Protein AF-A0A3M1HSW9-F1 (afdb_monomer_lite)

Secondary structure (DSSP, 8-state):
-B-TTT--B--TT-SB-TTT--B-SSHHHHHHHHHHHHHHHHHHHHHHHHHHHHHHHHHHHHHHHHHHHHHSPPPPPGGGS-HHHHHHHHHHHH-S-----------

Structure (mmCIF, N/CA/C/O backbone):
data_AF-A0A3M1HSW9-F1
#
_entry.id   AF-A0A3M1HSW9-F1
#
loop_
_atom_site.group_PDB
_atom_site.id
_atom_site.type_symbol
_atom_site.label_atom_id
_atom_site.label_alt_id
_atom_site.label_comp_id
_atom_site.label_asym_id
_atom_site.label_entity_id
_atom_site.label_seq_id
_atom_site.pdbx_PDB_ins_code
_atom_site.Cartn_x
_atom_site.Cartn_y
_atom_site.Cartn_z
_atom_site.occupancy
_atom_site.B_iso_or_equiv
_atom_site.auth_seq_id
_atom_site.auth_comp_id
_atom_site.auth_asym_id
_atom_site.auth_atom_id
_atom_site.pdbx_PDB_model_num
ATOM 1 N N . MET A 1 1 ? -24.962 -12.921 38.695 1.00 74.69 1 MET A N 1
ATOM 2 C CA . MET A 1 1 ? -23.904 -12.181 37.964 1.00 74.69 1 MET A CA 1
ATOM 3 C C . MET A 1 1 ? -23.605 -10.886 38.710 1.00 74.69 1 MET A C 1
ATOM 5 O O . MET A 1 1 ? -24.452 -10.462 39.481 1.00 74.69 1 MET A O 1
ATOM 9 N N . LYS A 1 2 ? -22.425 -10.272 38.570 1.00 82.75 2 LYS A N 1
ATOM 10 C CA . LYS A 1 2 ? -22.133 -8.996 39.254 1.00 82.75 2 LYS A CA 1
ATOM 11 C C . LYS A 1 2 ? -22.491 -7.821 38.347 1.00 82.75 2 LYS A C 1
ATOM 13 O O . LYS A 1 2 ? -22.120 -7.833 37.179 1.00 82.75 2 LYS A O 1
ATOM 18 N N . CYS A 1 3 ? -23.191 -6.822 38.878 1.00 83.06 3 CYS A N 1
ATOM 19 C CA . CYS A 1 3 ? -23.493 -5.596 38.141 1.00 83.06 3 CYS A CA 1
ATOM 20 C C . CYS A 1 3 ? -22.184 -4.834 37.832 1.00 83.06 3 CYS A C 1
ATOM 22 O O . CYS A 1 3 ? -21.403 -4.614 38.756 1.00 83.06 3 CYS A O 1
ATOM 24 N N . PRO A 1 4 ? -21.920 -4.383 36.593 1.00 78.88 4 PRO A N 1
ATOM 25 C CA . PRO A 1 4 ? -20.676 -3.683 36.252 1.00 78.88 4 PRO A CA 1
ATOM 26 C C . PRO A 1 4 ? -20.549 -2.302 36.916 1.00 78.88 4 PRO A C 1
ATOM 28 O O . PRO A 1 4 ? -19.438 -1.834 37.140 1.00 78.88 4 PRO A O 1
ATOM 31 N N . MET A 1 5 ? -21.670 -1.670 37.281 1.00 81.31 5 MET A N 1
ATOM 32 C CA . MET A 1 5 ? -21.682 -0.338 37.900 1.00 81.31 5 MET A CA 1
ATOM 33 C C . MET A 1 5 ? -21.422 -0.365 39.409 1.00 81.31 5 MET A C 1
ATOM 35 O O . MET A 1 5 ? -20.703 0.485 39.923 1.00 81.31 5 MET A O 1
ATOM 39 N N . CYS A 1 6 ? -22.002 -1.323 40.138 1.00 86.12 6 CYS A N 1
ATOM 40 C CA . CYS A 1 6 ? -21.917 -1.367 41.606 1.00 86.12 6 CYS A CA 1
ATOM 41 C C . CYS A 1 6 ? -21.299 -2.655 42.166 1.00 86.12 6 CYS A C 1
ATOM 43 O O . CYS A 1 6 ? -21.163 -2.784 43.379 1.00 86.12 6 CYS A O 1
ATOM 45 N N . GLN A 1 7 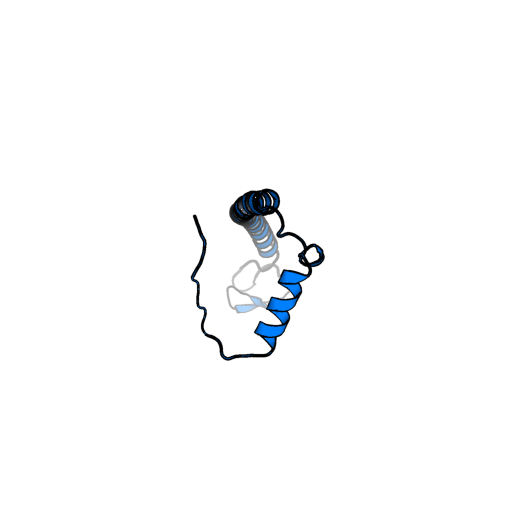? -20.944 -3.610 41.300 1.00 87.56 7 GLN A N 1
ATOM 46 C CA . GLN A 1 7 ? -20.309 -4.899 41.617 1.00 87.56 7 GLN A CA 1
ATOM 47 C C . GLN A 1 7 ? -21.116 -5.814 42.549 1.00 87.56 7 GLN A C 1
ATOM 49 O O . GLN A 1 7 ? -20.626 -6.874 42.948 1.00 87.56 7 GLN A O 1
ATOM 54 N N . GLN A 1 8 ? -22.367 -5.452 42.843 1.00 87.81 8 GLN A N 1
ATOM 55 C CA . GLN A 1 8 ? -23.270 -6.271 43.640 1.00 87.81 8 GLN A CA 1
ATOM 56 C C . GLN A 1 8 ? -23.810 -7.453 42.844 1.00 87.81 8 GLN A C 1
ATOM 58 O O . GLN A 1 8 ? -23.941 -7.416 41.615 1.00 87.81 8 GLN A O 1
ATOM 63 N N . GLU A 1 9 ? -24.096 -8.525 43.570 1.00 85.56 9 GLU A N 1
ATOM 64 C CA . GLU A 1 9 ? -24.593 -9.768 43.012 1.00 85.56 9 GLU A CA 1
ATOM 65 C C . GLU A 1 9 ? -26.072 -9.610 42.648 1.00 85.56 9 GLU A C 1
ATOM 67 O O . GLU A 1 9 ? -26.906 -9.292 43.485 1.00 85.56 9 GLU A O 1
ATOM 72 N N . THR A 1 10 ? -26.380 -9.772 41.366 1.00 83.56 10 THR A N 1
ATOM 73 C CA . THR A 1 10 ? -27.702 -9.546 40.776 1.00 83.56 10 THR A CA 1
ATOM 74 C C . THR A 1 10 ? -28.133 -10.751 39.948 1.00 83.56 10 THR A C 1
ATOM 76 O O . THR A 1 10 ? -27.308 -11.558 39.488 1.00 83.56 10 THR A O 1
ATOM 79 N N . SER A 1 11 ? -29.447 -10.890 39.778 1.00 78.75 11 SER A N 1
ATOM 80 C CA . SER A 1 11 ? -30.038 -11.934 38.945 1.00 78.75 11 SER A CA 1
ATOM 81 C C . SER A 1 11 ? -29.592 -11.772 37.491 1.00 78.75 11 SER A C 1
ATOM 83 O O . SER A 1 11 ? -29.578 -10.675 36.947 1.00 78.75 11 SER A O 1
ATOM 85 N N . ALA A 1 12 ? -29.238 -12.875 36.832 1.00 69.94 12 ALA A N 1
ATOM 86 C CA . ALA A 1 12 ? -28.865 -12.839 35.416 1.00 69.94 12 ALA A CA 1
ATOM 87 C C . ALA A 1 12 ? -30.058 -12.585 34.476 1.00 69.94 12 ALA A C 1
ATOM 89 O O . ALA A 1 12 ? -29.862 -12.338 33.294 1.00 69.94 12 ALA A O 1
ATOM 90 N N . ALA A 1 13 ? -31.286 -12.650 34.998 1.00 73.12 13 ALA A N 1
ATOM 91 C CA . ALA A 1 13 ? -32.515 -12.411 34.246 1.00 73.12 13 ALA A CA 1
ATOM 92 C C . ALA A 1 13 ? -33.151 -11.036 34.536 1.00 73.12 13 ALA A C 1
ATOM 94 O O . ALA A 1 13 ? -34.181 -10.706 33.948 1.00 73.12 13 ALA A O 1
ATOM 95 N N . SER A 1 14 ? -32.593 -10.243 35.461 1.00 71.31 14 SER A N 1
ATOM 96 C CA . SER A 1 14 ? -33.127 -8.918 35.794 1.00 71.31 14 SER A CA 1
ATOM 97 C C . SER A 1 14 ? -32.608 -7.861 34.820 1.00 71.31 14 SER A C 1
ATOM 99 O O . SER A 1 14 ? -31.399 -7.690 34.690 1.00 71.31 14 SER A O 1
ATOM 101 N N . LYS A 1 15 ? -33.522 -7.106 34.196 1.00 75.62 15 LYS A N 1
ATOM 102 C CA . LYS A 1 15 ? -33.197 -5.994 33.281 1.00 75.62 15 LYS A CA 1
ATOM 103 C C . LYS A 1 15 ? -32.535 -4.801 33.962 1.00 75.62 15 LYS A C 1
ATOM 105 O O . LYS A 1 15 ? -31.910 -4.000 33.289 1.00 75.62 15 LYS A O 1
ATOM 110 N N . PHE A 1 16 ? -32.671 -4.679 35.279 1.00 83.94 16 PHE A N 1
ATOM 111 C CA . PHE A 1 16 ? -32.097 -3.598 36.071 1.00 83.94 16 PHE A CA 1
ATOM 112 C C . PHE A 1 16 ? -31.455 -4.168 37.328 1.00 83.94 16 PHE A C 1
ATOM 114 O O . PHE A 1 16 ? -31.911 -5.173 37.874 1.00 83.94 16 PHE A O 1
ATOM 121 N N . CYS A 1 17 ? -30.397 -3.517 37.795 1.00 86.44 17 CYS A N 1
ATOM 122 C CA . CYS A 1 17 ? -29.763 -3.832 39.059 1.00 86.44 17 CYS A CA 1
ATOM 123 C C . CYS A 1 17 ? -30.667 -3.379 40.205 1.00 86.44 17 CYS A C 1
ATOM 125 O O . CYS A 1 17 ? -30.930 -2.189 40.357 1.00 86.44 17 CYS A O 1
ATOM 127 N N . GLU A 1 18 ? -31.080 -4.311 41.057 1.00 85.75 18 GLU A N 1
ATOM 128 C CA . GLU A 1 18 ? -31.950 -4.036 42.211 1.00 85.75 18 GLU A CA 1
ATOM 129 C C . GLU A 1 18 ? -31.304 -3.108 43.257 1.00 85.75 18 GLU A C 1
ATOM 131 O O . GLU A 1 18 ? -31.996 -2.546 44.100 1.00 85.75 18 GLU A O 1
ATOM 136 N N . PHE A 1 19 ? -29.982 -2.913 43.188 1.00 87.69 19 PHE A N 1
ATOM 137 C CA . PHE A 1 19 ? -29.226 -2.128 44.164 1.00 87.69 19 PHE A CA 1
ATOM 138 C C . PHE A 1 19 ? -28.873 -0.716 43.700 1.00 87.69 19 PHE A C 1
ATOM 140 O O . PHE A 1 19 ? -28.916 0.214 44.499 1.00 87.69 19 PHE A O 1
ATOM 147 N N . CYS A 1 20 ? -28.481 -0.542 42.434 1.00 85.50 20 CYS A N 1
ATOM 148 C CA . CYS A 1 20 ? -28.097 0.771 41.898 1.00 85.50 20 CYS A CA 1
ATOM 149 C C . CYS A 1 20 ? -29.056 1.305 40.830 1.00 85.50 20 CYS A C 1
ATOM 151 O O . CYS A 1 20 ? -28.874 2.429 40.374 1.00 85.50 20 CYS A O 1
ATOM 153 N N . GLY A 1 21 ? -30.041 0.509 40.407 1.00 82.25 21 GLY A N 1
ATOM 154 C CA . GLY A 1 21 ? -30.990 0.873 39.356 1.00 82.25 21 GLY A CA 1
ATOM 155 C C . GLY A 1 21 ? -30.404 0.889 37.942 1.00 82.25 21 GLY A C 1
ATOM 156 O O . GLY A 1 21 ? -31.114 1.249 37.012 1.00 82.25 21 GLY A O 1
ATOM 157 N N . ALA A 1 22 ? -29.132 0.513 37.757 1.00 80.69 22 ALA A N 1
ATOM 158 C CA . ALA A 1 22 ? -28.502 0.490 36.438 1.00 80.69 22 ALA A CA 1
ATOM 159 C C . ALA A 1 22 ? -29.135 -0.581 35.542 1.00 80.69 22 ALA A C 1
ATOM 161 O O . ALA A 1 22 ? -29.326 -1.716 35.979 1.00 80.69 22 ALA A O 1
ATOM 162 N N . GLU A 1 23 ? -29.427 -0.226 34.296 1.00 82.31 23 GLU A N 1
ATOM 163 C CA . GLU A 1 23 ? -29.950 -1.142 33.284 1.00 82.31 23 GLU A CA 1
ATOM 164 C C . GLU A 1 23 ? -28.872 -2.172 32.906 1.00 82.31 23 GLU A C 1
ATOM 166 O O . GLU A 1 23 ? -27.712 -1.836 32.671 1.00 82.31 23 GLU A O 1
ATOM 171 N N . LEU A 1 24 ? -29.241 -3.449 32.963 1.00 77.75 24 LEU A N 1
ATOM 172 C CA . LEU A 1 24 ? -28.368 -4.615 32.823 1.00 77.75 24 LEU A CA 1
ATOM 173 C C . LEU A 1 24 ? -28.578 -5.352 31.491 1.00 77.75 24 LEU A C 1
ATOM 175 O O . LEU A 1 24 ? -27.818 -6.276 31.217 1.00 77.75 24 LEU A O 1
ATOM 179 N N . ASP A 1 25 ? -29.580 -4.984 30.681 1.00 66.12 25 ASP A N 1
ATOM 180 C CA . ASP A 1 25 ? -29.990 -5.785 29.521 1.00 66.12 25 ASP A CA 1
ATOM 181 C C . ASP A 1 25 ? -30.275 -4.929 28.261 1.00 66.12 25 ASP A C 1
ATOM 183 O O . ASP A 1 25 ? -31.152 -4.072 28.258 1.00 66.12 25 ASP A O 1
ATOM 187 N N . ARG A 1 26 ? -29.568 -5.273 27.170 1.00 57.81 26 ARG A N 1
ATOM 188 C CA . ARG A 1 26 ? -29.825 -5.028 25.724 1.00 57.81 26 ARG A CA 1
ATOM 189 C C . ARG A 1 26 ? -29.394 -3.740 25.031 1.00 57.81 26 ARG A C 1
ATOM 191 O O . ARG A 1 26 ? -29.053 -3.831 23.852 1.00 57.81 26 ARG A O 1
ATOM 198 N N . ASP A 1 27 ? -29.333 -2.589 25.687 1.00 57.53 27 ASP A N 1
ATOM 199 C CA . ASP A 1 27 ? -28.924 -1.372 24.960 1.00 57.53 27 ASP A CA 1
ATOM 200 C C . ASP A 1 27 ? -27.424 -1.332 24.667 1.00 57.53 27 ASP A C 1
ATOM 202 O O . ASP A 1 27 ? -27.008 -0.774 23.657 1.00 57.53 27 ASP A O 1
ATOM 206 N N . P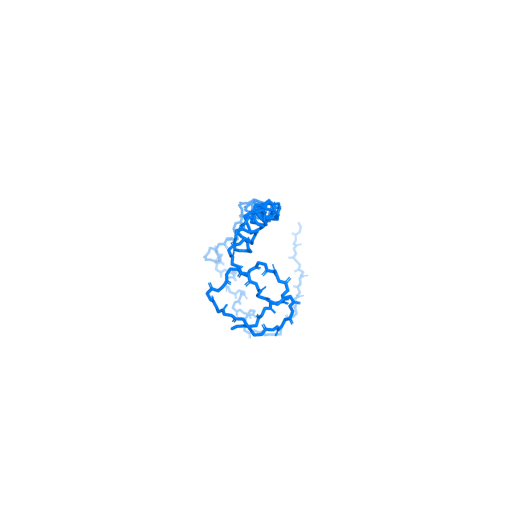HE A 1 28 ? -26.600 -1.997 25.481 1.00 62.16 28 PHE A N 1
ATOM 207 C CA . PHE A 1 28 ? -25.159 -2.086 25.233 1.00 62.16 28 PHE A CA 1
ATOM 208 C C . PHE A 1 28 ? -24.827 -2.883 23.961 1.00 62.16 28 PHE A C 1
ATOM 210 O O . PHE A 1 28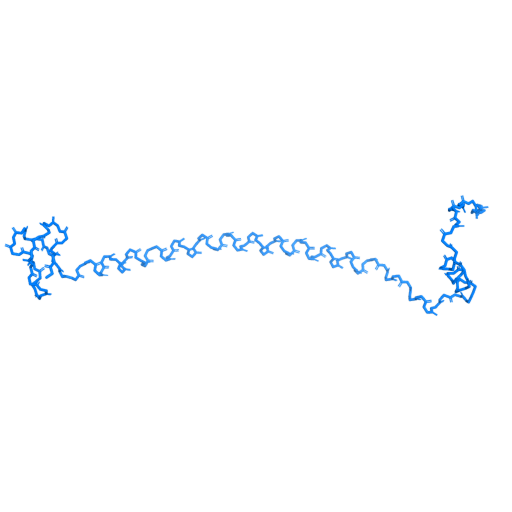 ? -23.883 -2.542 23.248 1.00 62.16 28 PHE A O 1
ATOM 217 N N . ASP A 1 29 ? -25.623 -3.902 23.630 1.00 61.25 29 ASP A N 1
ATOM 218 C CA . ASP A 1 29 ? -25.452 -4.683 22.399 1.00 61.25 29 ASP A CA 1
ATOM 219 C C . ASP A 1 29 ? -25.850 -3.865 21.160 1.00 61.25 29 ASP A C 1
ATOM 221 O O . ASP A 1 29 ? -25.176 -3.928 20.136 1.00 61.25 29 ASP A O 1
ATOM 225 N N . TYR A 1 30 ? -26.891 -3.031 21.262 1.00 64.06 30 TYR A N 1
ATOM 226 C CA . TYR A 1 30 ? -27.277 -2.107 20.188 1.00 64.06 30 TYR A CA 1
ATOM 227 C C . TYR A 1 30 ? -26.290 -0.945 20.028 1.00 64.06 30 TYR A C 1
ATOM 229 O O . TYR A 1 30 ? -25.904 -0.623 18.907 1.00 64.06 30 TYR A O 1
ATOM 237 N N . LEU A 1 31 ? -25.831 -0.352 21.134 1.00 67.50 31 LEU A N 1
ATOM 238 C CA . LEU A 1 31 ? -24.826 0.714 21.128 1.00 67.50 31 LEU A CA 1
ATOM 239 C C . LEU A 1 31 ? -23.481 0.224 20.596 1.00 67.50 31 LEU A C 1
ATOM 241 O O . LEU A 1 31 ? -22.845 0.930 19.820 1.00 67.50 31 LEU A O 1
ATOM 245 N N . SER A 1 32 ? -23.045 -0.979 20.976 1.00 68.50 32 SER A N 1
ATOM 246 C CA . SER A 1 32 ? -21.807 -1.556 20.445 1.00 68.50 32 SER A CA 1
ATOM 247 C C . SER A 1 32 ? -21.942 -1.955 18.975 1.00 68.50 32 SER A C 1
ATOM 249 O O . SER A 1 32 ? -21.000 -1.733 18.224 1.00 68.50 32 SER A O 1
ATOM 251 N N . ALA A 1 33 ? -23.100 -2.454 18.526 1.00 72.25 33 ALA A N 1
ATOM 252 C CA . ALA A 1 33 ? -23.348 -2.737 17.113 1.00 72.25 33 ALA A CA 1
ATOM 253 C C . ALA A 1 33 ? -23.353 -1.469 16.239 1.00 72.25 33 ALA A C 1
ATOM 255 O O . ALA A 1 33 ? -22.781 -1.488 15.151 1.00 72.25 33 ALA A O 1
ATOM 256 N N . GLU A 1 34 ? -23.945 -0.366 16.708 1.00 74.12 34 GLU A N 1
ATOM 257 C CA . GLU A 1 34 ? -23.944 0.911 15.980 1.00 74.12 34 GLU A CA 1
ATOM 258 C C . GLU A 1 34 ? -22.534 1.520 15.913 1.00 74.12 34 GLU A C 1
ATOM 260 O O . GLU A 1 34 ? -22.064 1.883 14.836 1.00 74.12 34 GLU A O 1
ATOM 265 N N . LEU A 1 35 ? -21.796 1.518 17.032 1.00 74.50 35 LEU A N 1
ATOM 266 C CA . LEU A 1 35 ? -20.410 2.001 17.069 1.00 74.50 35 LEU A CA 1
ATOM 267 C C . LEU A 1 35 ? -19.474 1.148 16.193 1.00 74.50 35 LEU A C 1
ATOM 269 O O . LEU A 1 35 ? -18.520 1.663 15.606 1.00 74.50 35 LEU A O 1
ATOM 273 N N . VAL A 1 36 ? -19.731 -0.165 16.106 1.00 76.19 36 VAL A N 1
ATOM 274 C CA . VAL A 1 36 ? -19.013 -1.091 15.215 1.00 76.19 36 VAL A CA 1
ATOM 275 C C . VAL A 1 36 ? -19.313 -0.777 13.750 1.00 76.19 36 VAL A C 1
ATOM 277 O O . VAL A 1 36 ? -18.375 -0.735 12.958 1.00 76.19 36 VAL A O 1
ATOM 280 N N . ARG A 1 37 ? -20.565 -0.468 13.387 1.00 69.56 37 ARG A N 1
ATOM 281 C CA . ARG A 1 37 ? -20.914 -0.045 12.020 1.00 69.56 37 ARG A CA 1
ATOM 282 C C . ARG A 1 37 ? -20.210 1.254 11.625 1.00 69.56 37 ARG A C 1
ATOM 284 O O . ARG A 1 37 ? -19.610 1.303 10.556 1.00 69.56 37 ARG A O 1
ATOM 291 N N . GLU A 1 38 ? -20.193 2.259 12.500 1.00 69.25 38 GLU A N 1
ATOM 292 C CA . GLU A 1 38 ? -19.473 3.516 12.235 1.00 69.25 38 GLU A CA 1
ATOM 293 C C . GLU A 1 38 ? -17.951 3.304 12.123 1.00 69.25 38 GLU A C 1
ATOM 295 O O . GLU A 1 38 ? -17.302 3.841 11.221 1.00 69.25 38 GLU A O 1
ATOM 300 N N . THR A 1 39 ? -17.353 2.468 12.984 1.00 71.00 39 THR A N 1
ATOM 301 C CA . THR A 1 39 ? -15.903 2.195 12.918 1.00 71.00 39 THR A CA 1
ATOM 302 C C . THR A 1 39 ? -15.486 1.312 11.742 1.00 71.00 39 THR A C 1
ATOM 304 O O . THR A 1 39 ? -14.315 1.346 11.354 1.00 71.00 39 THR A O 1
ATOM 307 N N . GLU A 1 40 ? -16.382 0.513 11.166 1.00 68.38 40 GLU A N 1
ATOM 308 C CA . GLU A 1 40 ? -16.109 -0.248 9.943 1.00 68.38 40 GLU A CA 1
ATOM 309 C C . GLU A 1 40 ? -16.053 0.664 8.713 1.00 68.38 40 GLU A C 1
ATOM 311 O O . GLU A 1 40 ? -15.131 0.537 7.902 1.00 68.38 40 GLU A O 1
ATOM 316 N N . GLU A 1 41 ? -16.954 1.641 8.618 1.00 71.38 41 GLU A N 1
ATOM 317 C CA . GLU A 1 41 ? -16.974 2.607 7.514 1.00 71.38 41 GLU A CA 1
ATOM 318 C C . GLU A 1 41 ? -15.716 3.491 7.496 1.00 71.38 41 GLU A C 1
ATOM 320 O O . GLU A 1 41 ? -15.109 3.707 6.441 1.00 71.38 41 GLU A O 1
ATOM 325 N N . GLU A 1 42 ? -15.237 3.931 8.663 1.00 67.56 42 GLU A N 1
ATOM 326 C CA . GLU A 1 42 ? -13.998 4.713 8.749 1.00 67.56 42 GLU A CA 1
ATOM 327 C C . GLU A 1 42 ? -12.740 3.908 8.387 1.00 67.56 42 GLU A C 1
ATOM 329 O O . GLU A 1 42 ? -11.780 4.458 7.832 1.00 67.56 42 GLU A O 1
ATOM 334 N N . LYS A 1 43 ? -12.719 2.601 8.677 1.00 69.69 43 LYS A N 1
ATOM 335 C CA . LYS A 1 43 ? -11.573 1.732 8.361 1.00 69.69 43 LYS A CA 1
ATOM 336 C C . LYS A 1 43 ? -11.448 1.473 6.865 1.00 69.69 43 LYS A C 1
ATOM 338 O O . LYS A 1 43 ? -10.328 1.455 6.358 1.00 69.69 43 LYS A O 1
ATOM 343 N N . ILE A 1 44 ? -12.566 1.330 6.155 1.00 68.56 44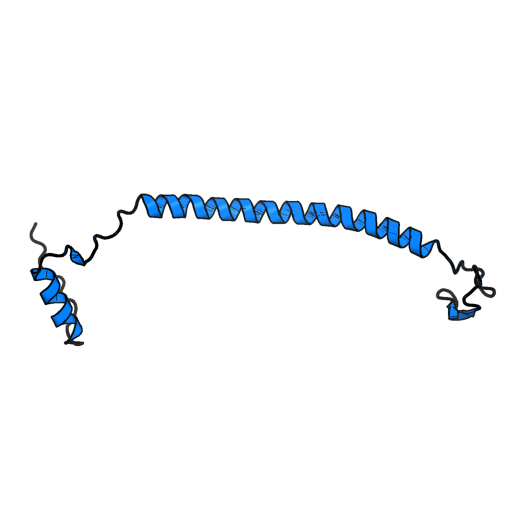 ILE A N 1
ATOM 344 C CA . ILE A 1 44 ? -12.571 1.121 4.699 1.00 68.56 44 ILE A CA 1
ATOM 345 C C . ILE A 1 44 ? -11.921 2.315 3.990 1.00 68.56 44 ILE A C 1
ATOM 347 O O . ILE A 1 44 ? -11.069 2.134 3.121 1.00 68.56 44 ILE A O 1
ATOM 351 N N . ARG A 1 45 ? -12.229 3.536 4.438 1.00 67.56 45 ARG A N 1
ATOM 352 C CA . ARG A 1 45 ? -11.729 4.767 3.819 1.00 67.56 45 ARG A CA 1
ATOM 353 C C . ARG A 1 45 ? -10.220 4.979 4.004 1.00 67.56 45 ARG A C 1
ATOM 355 O O . ARG A 1 45 ? -9.563 5.488 3.102 1.00 67.56 45 ARG A O 1
ATOM 362 N N . LYS A 1 46 ? -9.650 4.547 5.138 1.00 67.56 46 LYS A N 1
ATOM 363 C CA . LYS A 1 46 ? -8.190 4.592 5.368 1.00 67.56 46 LYS A CA 1
ATOM 364 C C . LYS A 1 46 ? -7.429 3.530 4.573 1.00 67.56 46 LYS A C 1
ATOM 366 O O . LYS A 1 46 ? -6.319 3.789 4.122 1.00 67.56 46 LYS A O 1
ATOM 371 N N . ILE A 1 47 ? -8.026 2.354 4.376 1.00 70.31 47 ILE A N 1
ATOM 372 C CA . ILE A 1 47 ? -7.414 1.277 3.583 1.00 70.31 47 ILE A CA 1
ATOM 373 C C . ILE A 1 47 ? -7.369 1.654 2.093 1.00 70.31 47 ILE A C 1
ATOM 375 O O . ILE A 1 47 ? -6.419 1.302 1.393 1.00 70.31 47 ILE A O 1
ATOM 379 N N . GLU A 1 48 ? -8.363 2.397 1.608 1.00 71.81 48 GLU A N 1
ATOM 380 C CA . GLU A 1 48 ? -8.447 2.807 0.205 1.00 71.81 48 GLU A CA 1
ATOM 381 C C . GLU A 1 48 ? -7.327 3.788 -0.197 1.00 71.81 48 GLU A C 1
ATOM 383 O O . GLU A 1 48 ? -6.705 3.612 -1.249 1.00 71.81 48 GLU A O 1
ATOM 388 N N . GLU A 1 49 ? -6.982 4.750 0.668 1.00 68.69 49 GLU A N 1
ATOM 389 C CA . GLU A 1 49 ? -5.889 5.704 0.411 1.00 68.69 49 GLU A CA 1
ATOM 390 C C . GLU A 1 49 ? -4.499 5.041 0.426 1.00 68.69 49 GLU A C 1
ATOM 392 O O . GLU A 1 49 ? -3.642 5.379 -0.396 1.00 68.69 49 GLU A O 1
ATOM 397 N N . GLU A 1 50 ? -4.267 4.050 1.294 1.00 72.75 50 GLU A N 1
ATOM 398 C CA . GLU A 1 50 ? -2.989 3.324 1.331 1.00 72.75 50 GLU A CA 1
ATOM 399 C C . GLU A 1 50 ? -2.825 2.364 0.140 1.00 72.75 50 GLU A C 1
ATOM 401 O O . GLU A 1 50 ? -1.735 2.253 -0.436 1.00 72.75 50 GLU A O 1
ATOM 406 N N . ALA A 1 51 ? -3.907 1.705 -0.290 1.00 80.50 51 ALA A N 1
ATOM 407 C CA . ALA A 1 51 ? -3.873 0.773 -1.416 1.00 80.50 51 ALA A CA 1
ATOM 408 C C . ALA A 1 51 ? -3.556 1.476 -2.747 1.00 80.50 51 ALA A C 1
ATOM 410 O O . ALA A 1 51 ? -2.830 0.936 -3.593 1.00 80.50 51 ALA A O 1
ATOM 411 N N . GLN A 1 52 ? -4.058 2.699 -2.933 1.00 81.12 52 GLN A N 1
ATOM 412 C CA . GLN A 1 52 ? -3.884 3.434 -4.183 1.00 81.12 52 GLN A CA 1
ATOM 413 C C . GLN A 1 52 ? -2.429 3.880 -4.402 1.00 81.12 52 GLN A C 1
ATOM 415 O O . GLN A 1 52 ? -1.933 3.834 -5.533 1.00 81.12 52 GLN A O 1
ATOM 420 N N . GLY A 1 53 ? -1.711 4.225 -3.327 1.00 88.31 53 GLY A N 1
ATOM 421 C CA . GLY A 1 53 ? -0.287 4.564 -3.391 1.00 88.31 53 GLY A CA 1
ATOM 422 C C . GLY A 1 53 ? 0.581 3.387 -3.843 1.00 88.31 53 GLY A C 1
ATOM 423 O O . GLY A 1 53 ? 1.444 3.543 -4.713 1.00 88.31 53 GLY A O 1
ATOM 424 N N . TYR A 1 54 ? 0.318 2.187 -3.314 1.00 91.38 54 TYR A N 1
ATOM 425 C CA . TYR A 1 54 ? 1.078 0.987 -3.677 1.00 91.38 54 TYR A CA 1
ATOM 426 C C . TYR A 1 54 ? 0.826 0.557 -5.127 1.00 91.38 54 TYR A C 1
ATOM 428 O O . TYR A 1 54 ? 1.773 0.246 -5.857 1.00 91.38 54 TYR A O 1
ATOM 436 N N . LEU A 1 55 ? -0.433 0.598 -5.580 1.00 91.00 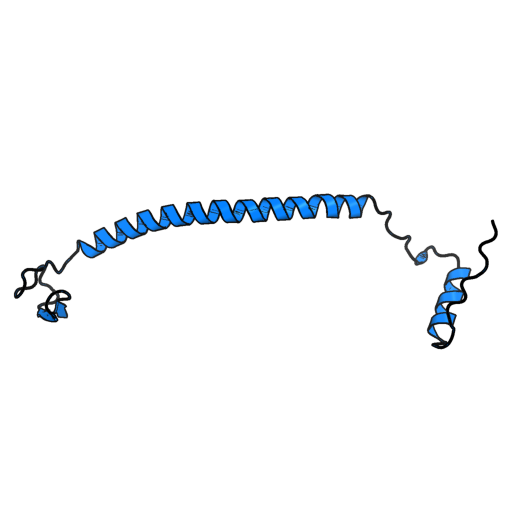55 LEU A N 1
ATOM 437 C CA . LEU A 1 55 ? -0.778 0.296 -6.971 1.00 91.00 55 LEU A CA 1
ATOM 438 C C . LEU A 1 55 ? -0.076 1.254 -7.939 1.00 91.00 55 LEU A C 1
ATOM 440 O O . LEU A 1 55 ? 0.580 0.793 -8.875 1.00 91.00 55 LEU A O 1
ATOM 444 N N . ALA A 1 56 ? -0.126 2.563 -7.678 1.00 90.62 56 ALA A N 1
ATOM 445 C CA . ALA A 1 56 ? 0.537 3.563 -8.513 1.00 90.62 56 ALA A CA 1
ATOM 446 C C . ALA A 1 56 ? 2.062 3.361 -8.565 1.00 90.62 56 ALA A C 1
ATOM 448 O O . ALA A 1 56 ? 2.651 3.378 -9.648 1.00 90.62 56 ALA A O 1
ATOM 449 N N . PHE A 1 57 ? 2.699 3.104 -7.418 1.00 94.50 57 PHE A N 1
ATOM 450 C CA . PHE A 1 57 ? 4.141 2.862 -7.346 1.00 94.50 57 PHE A CA 1
ATOM 451 C C . PHE A 1 57 ? 4.556 1.585 -8.089 1.00 94.50 57 PHE A C 1
ATOM 453 O O . PHE A 1 57 ? 5.534 1.590 -8.839 1.00 94.50 57 PHE A O 1
ATOM 460 N N . SER A 1 58 ? 3.788 0.500 -7.939 1.00 95.38 58 SER A N 1
ATOM 461 C CA . SER A 1 58 ? 4.061 -0.765 -8.628 1.00 95.38 58 SER A CA 1
ATOM 462 C C . SER A 1 58 ? 4.015 -0.608 -10.153 1.00 95.38 58 SER A C 1
ATOM 464 O O . SER A 1 58 ? 4.937 -1.039 -10.844 1.00 95.38 58 SER A O 1
ATOM 466 N N . ILE A 1 59 ? 3.002 0.090 -10.679 1.00 96.50 59 ILE A N 1
ATOM 467 C CA . ILE A 1 59 ? 2.844 0.363 -12.113 1.00 96.50 59 ILE A CA 1
ATOM 468 C C . ILE A 1 59 ? 3.989 1.247 -12.616 1.00 96.50 59 ILE A C 1
ATOM 470 O O . ILE A 1 59 ? 4.576 0.963 -13.663 1.00 96.50 59 ILE A O 1
ATOM 474 N N . PHE A 1 60 ? 4.343 2.283 -11.849 1.00 96.56 60 PHE A N 1
ATOM 475 C CA . PHE A 1 60 ? 5.431 3.198 -12.183 1.00 96.56 60 PHE A CA 1
ATOM 476 C C . PHE A 1 60 ? 6.790 2.497 -12.295 1.00 96.56 60 PHE A C 1
ATOM 478 O O . PHE A 1 60 ? 7.609 2.915 -13.105 1.00 96.56 60 PHE A O 1
ATOM 485 N N . LEU A 1 61 ? 7.037 1.421 -11.540 1.00 96.25 61 LEU A N 1
ATOM 486 C CA . LEU A 1 61 ? 8.264 0.624 -11.661 1.00 96.25 61 LEU A CA 1
ATOM 487 C C . LEU A 1 61 ? 8.199 -0.423 -12.781 1.00 96.25 61 LEU A C 1
ATOM 489 O O . LEU A 1 61 ? 9.203 -0.688 -13.447 1.00 96.25 61 LEU A O 1
ATOM 493 N N . LEU A 1 62 ? 7.029 -1.019 -13.007 1.00 97.00 62 LEU A N 1
ATOM 494 C CA . LEU A 1 62 ? 6.863 -2.118 -13.957 1.00 97.00 62 LEU A CA 1
ATOM 495 C C . LEU A 1 62 ? 7.001 -1.635 -15.409 1.00 97.00 62 LEU A C 1
ATOM 497 O O . LEU A 1 62 ? 7.707 -2.255 -16.203 1.00 97.00 62 LEU A O 1
ATOM 501 N N . ILE A 1 63 ? 6.395 -0.493 -15.751 1.00 96.81 63 ILE A N 1
ATOM 502 C CA . ILE A 1 63 ? 6.448 0.079 -17.107 1.00 96.81 63 ILE A CA 1
ATOM 503 C C . ILE A 1 63 ? 7.892 0.348 -17.581 1.00 96.81 63 ILE A C 1
ATOM 505 O O . ILE A 1 63 ? 8.272 -0.193 -18.622 1.00 96.81 63 ILE A O 1
ATOM 509 N N . PRO A 1 64 ? 8.736 1.125 -16.871 1.00 96.50 64 PRO A N 1
ATOM 510 C CA . PRO A 1 64 ? 10.110 1.371 -17.303 1.00 96.50 64 PRO A CA 1
ATOM 511 C C . PRO A 1 64 ? 10.959 0.097 -17.286 1.00 96.50 64 PRO A C 1
ATOM 513 O O . PRO A 1 64 ? 11.787 -0.074 -18.176 1.00 96.50 64 PRO A O 1
ATOM 516 N N . SER A 1 65 ? 10.729 -0.828 -16.345 1.00 96.06 65 SER A N 1
ATOM 517 C CA . SER A 1 65 ? 11.395 -2.138 -16.336 1.00 96.06 65 SER A CA 1
ATOM 518 C C . SER A 1 65 ? 11.113 -2.931 -17.621 1.00 96.06 65 SER A C 1
ATOM 520 O O . SER A 1 65 ? 12.039 -3.445 -18.252 1.00 96.06 65 SER A O 1
ATOM 522 N N . LEU A 1 66 ? 9.853 -2.956 -18.067 1.00 96.00 66 LEU A N 1
ATOM 523 C CA . LEU A 1 66 ? 9.442 -3.564 -19.334 1.00 96.00 66 LEU A CA 1
ATOM 524 C C . LEU A 1 66 ? 10.064 -2.862 -20.542 1.00 96.00 66 LEU A C 1
ATOM 526 O O . LEU A 1 66 ? 10.563 -3.532 -21.442 1.00 96.00 66 LEU A O 1
ATOM 530 N N . ILE A 1 67 ? 10.059 -1.528 -20.569 1.00 95.94 67 ILE A N 1
ATOM 531 C CA . ILE A 1 67 ? 10.667 -0.758 -21.663 1.00 95.94 67 ILE A CA 1
ATOM 532 C C . ILE A 1 67 ? 12.150 -1.108 -21.784 1.00 95.94 67 ILE A C 1
ATOM 534 O O . ILE A 1 67 ? 12.609 -1.444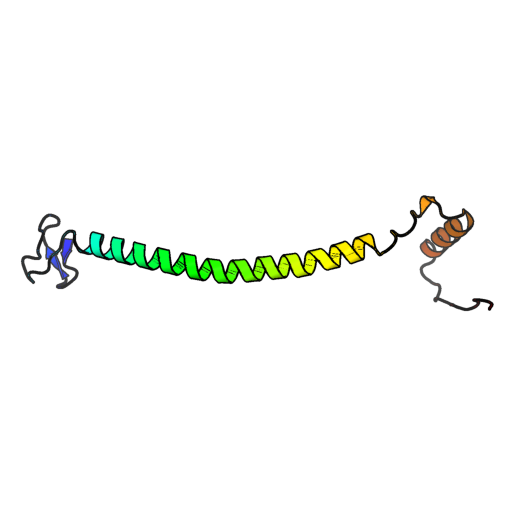 -22.871 1.00 95.94 67 ILE A O 1
ATOM 538 N N . ILE A 1 68 ? 12.886 -1.101 -20.672 1.00 94.88 68 ILE A N 1
ATOM 539 C CA . ILE A 1 68 ? 14.303 -1.478 -20.640 1.00 94.88 68 ILE A CA 1
ATOM 540 C C . ILE A 1 68 ? 14.489 -2.909 -21.155 1.00 94.88 68 ILE A C 1
ATOM 542 O O . ILE A 1 68 ? 15.361 -3.152 -21.985 1.00 94.88 68 ILE A O 1
ATOM 546 N N . TYR A 1 69 ? 13.645 -3.846 -20.720 1.00 94.12 69 TYR A N 1
ATOM 547 C CA . TYR A 1 69 ? 13.693 -5.236 -21.174 1.00 94.12 69 TYR A CA 1
ATOM 548 C C . TYR A 1 69 ? 13.491 -5.390 -22.691 1.00 94.12 69 TYR A C 1
ATOM 550 O O . TYR A 1 69 ? 14.139 -6.232 -23.310 1.00 94.12 69 TYR A O 1
ATOM 558 N N . TYR A 1 70 ? 12.604 -4.595 -23.291 1.00 94.69 70 TYR A N 1
ATOM 559 C CA . TYR A 1 70 ? 12.337 -4.640 -24.731 1.00 94.69 70 TYR A CA 1
ATOM 560 C C . TYR A 1 70 ? 13.368 -3.878 -25.567 1.00 94.69 70 TYR A C 1
ATOM 562 O O . TYR A 1 70 ? 13.656 -4.283 -26.692 1.00 94.69 70 TYR A O 1
ATOM 570 N N . VAL A 1 71 ? 13.906 -2.777 -25.040 1.00 95.00 71 VAL A N 1
ATOM 571 C CA . VAL A 1 71 ? 14.873 -1.930 -25.750 1.00 95.00 71 VAL A CA 1
ATOM 572 C C . VAL A 1 71 ? 16.271 -2.535 -25.720 1.00 95.00 71 VAL A C 1
ATOM 574 O O . VAL A 1 71 ? 16.998 -2.408 -26.703 1.00 95.00 71 VAL A O 1
ATOM 577 N N . ILE A 1 72 ? 16.666 -3.198 -24.627 1.00 91.62 72 ILE A N 1
ATOM 578 C CA . ILE A 1 72 ? 17.973 -3.852 -24.560 1.00 91.62 72 ILE A CA 1
ATOM 579 C C . ILE A 1 72 ? 17.931 -5.092 -25.462 1.00 91.62 72 ILE A C 1
ATOM 581 O O . ILE A 1 72 ? 17.217 -6.051 -25.148 1.00 91.62 72 ILE A O 1
ATOM 585 N N . PRO A 1 73 ? 18.694 -5.119 -26.573 1.00 81.25 73 PRO A N 1
ATOM 586 C CA . PRO A 1 73 ? 18.771 -6.303 -27.408 1.00 81.25 73 PRO A CA 1
ATOM 587 C C . PRO A 1 73 ? 19.266 -7.457 -26.542 1.00 81.25 73 PRO A C 1
ATOM 589 O O . PRO A 1 73 ? 20.296 -7.348 -25.869 1.00 81.25 73 PRO A O 1
ATOM 592 N N . ARG A 1 74 ? 18.504 -8.558 -26.528 1.00 73.44 74 ARG A N 1
ATOM 593 C CA . ARG A 1 74 ? 18.909 -9.761 -25.798 1.00 73.44 74 ARG A CA 1
ATOM 594 C C . ARG A 1 74 ? 20.332 -10.117 -26.231 1.00 73.44 74 ARG A C 1
ATOM 596 O O . ARG A 1 74 ? 20.583 -10.136 -27.440 1.00 73.44 74 ARG A O 1
ATOM 603 N N . PRO A 1 75 ? 21.249 -10.392 -25.287 1.00 74.88 75 PRO A N 1
ATOM 604 C CA . PRO A 1 75 ? 22.588 -10.806 -25.658 1.00 74.88 75 PRO A CA 1
ATOM 605 C C . PRO A 1 75 ? 22.470 -12.014 -26.597 1.00 74.88 75 PRO A C 1
ATOM 607 O O . PRO A 1 75 ? 21.633 -12.895 -26.348 1.00 74.88 75 PRO A O 1
ATOM 610 N N . PRO A 1 76 ? 23.242 -12.038 -27.695 1.00 71.94 76 PRO A N 1
ATOM 611 C CA . PRO A 1 76 ? 23.208 -13.146 -28.634 1.00 71.94 76 PRO A CA 1
ATOM 612 C C . PRO A 1 76 ? 23.460 -14.450 -27.877 1.00 71.94 76 PRO A C 1
ATOM 614 O O . PRO A 1 76 ? 24.283 -14.504 -26.957 1.00 71.94 76 PRO A O 1
ATOM 617 N N . LYS A 1 77 ? 22.717 -15.501 -28.237 1.00 71.88 77 LYS A N 1
ATOM 618 C CA . LYS A 1 77 ? 22.930 -16.825 -27.654 1.00 71.88 77 LYS A CA 1
ATOM 619 C C . LYS A 1 77 ? 24.371 -17.236 -27.953 1.00 71.88 77 LYS A C 1
ATOM 621 O O . LYS A 1 77 ? 24.832 -17.133 -29.086 1.00 71.88 77 LYS A O 1
ATOM 626 N N . LEU A 1 78 ? 25.080 -17.704 -26.925 1.00 70.88 78 LEU A N 1
ATOM 627 C CA . LEU A 1 78 ? 26.485 -18.124 -27.013 1.00 70.88 78 LEU A CA 1
ATOM 628 C C . LEU A 1 78 ? 26.708 -19.258 -28.037 1.00 70.88 78 LEU A C 1
ATOM 630 O O . LEU A 1 78 ? 27.838 -19.521 -28.446 1.00 70.88 78 LEU A O 1
ATOM 634 N N . ASP A 1 79 ? 25.630 -19.907 -28.471 1.00 67.31 79 ASP A N 1
ATOM 635 C CA . ASP A 1 79 ? 25.637 -21.000 -29.438 1.00 67.31 79 ASP A CA 1
ATOM 636 C C . ASP A 1 79 ? 26.032 -20.540 -30.854 1.00 67.31 79 ASP A C 1
ATOM 638 O O . ASP A 1 79 ? 26.613 -21.330 -31.600 1.00 67.31 79 ASP A O 1
ATOM 642 N N . ASP A 1 80 ? 25.833 -19.253 -31.172 1.00 64.62 80 ASP A N 1
ATOM 643 C CA . ASP A 1 80 ? 26.187 -18.635 -32.459 1.00 64.62 80 ASP A CA 1
ATOM 644 C C . ASP A 1 80 ? 27.615 -18.051 -32.477 1.00 64.62 80 ASP A C 1
ATOM 646 O O . ASP A 1 80 ? 28.053 -17.460 -33.467 1.00 64.62 80 ASP A O 1
ATOM 650 N N . ALA A 1 81 ? 28.377 -18.201 -31.386 1.00 61.66 81 ALA A N 1
ATOM 651 C CA . ALA A 1 81 ? 29.740 -17.690 -31.322 1.00 61.66 81 ALA A CA 1
ATOM 652 C C . ALA A 1 81 ? 30.666 -18.476 -32.277 1.00 61.66 81 ALA A C 1
ATOM 654 O O . ALA A 1 81 ? 30.689 -19.715 -32.232 1.00 61.66 81 ALA A O 1
ATOM 655 N N . PRO A 1 82 ? 31.486 -17.792 -33.103 1.00 63.16 82 PRO A N 1
ATOM 656 C CA . PRO A 1 82 ? 32.446 -18.459 -33.971 1.00 63.16 82 PRO A CA 1
ATOM 657 C C . PRO A 1 82 ? 33.381 -19.341 -33.137 1.00 63.16 82 PRO A C 1
ATOM 659 O O . PRO A 1 82 ? 33.791 -18.984 -32.029 1.00 63.16 82 PRO A O 1
ATOM 662 N N . SER A 1 83 ? 33.738 -20.506 -33.681 1.00 64.44 83 SER A N 1
ATOM 663 C CA . SER A 1 83 ? 34.508 -21.563 -33.001 1.00 64.44 83 SER A CA 1
ATOM 664 C C . SER A 1 83 ? 35.825 -21.091 -32.361 1.00 64.44 83 SER A C 1
ATOM 666 O O . SER A 1 83 ? 36.326 -21.733 -31.436 1.00 64.44 83 SER A O 1
ATOM 668 N N . PHE A 1 84 ? 36.360 -19.950 -32.802 1.00 59.97 84 PHE A N 1
ATOM 669 C CA . PHE A 1 84 ? 37.523 -19.289 -32.219 1.00 59.97 84 PHE A CA 1
ATOM 670 C C . PHE A 1 84 ? 37.284 -18.783 -30.783 1.00 59.97 84 PHE A C 1
ATOM 672 O O . PHE A 1 84 ? 38.108 -19.038 -29.907 1.00 59.97 84 PHE A O 1
ATOM 679 N N . VAL A 1 85 ? 36.132 -18.168 -30.494 1.00 58.31 85 VAL A N 1
ATOM 680 C CA . VAL A 1 85 ? 35.796 -17.645 -29.150 1.00 58.31 85 VAL A CA 1
ATOM 681 C C . VAL A 1 85 ? 35.563 -18.792 -28.162 1.00 58.31 85 VAL A C 1
ATOM 683 O O . VAL A 1 85 ? 35.931 -18.710 -26.989 1.00 58.31 85 VAL A O 1
ATOM 686 N N . ARG A 1 86 ? 35.051 -19.925 -28.663 1.00 53.62 86 ARG A N 1
ATOM 687 C CA . ARG A 1 86 ? 34.844 -21.143 -27.873 1.00 53.62 86 ARG A CA 1
ATOM 688 C C . ARG A 1 86 ? 36.165 -21.699 -27.326 1.00 53.62 86 ARG A C 1
ATOM 690 O O . ARG A 1 86 ? 36.164 -22.243 -26.235 1.00 53.62 86 ARG A O 1
ATOM 697 N N . LYS A 1 87 ? 37.308 -21.528 -28.001 1.00 54.34 87 LYS A N 1
ATOM 698 C CA . LYS A 1 87 ? 38.609 -22.015 -27.492 1.00 54.34 87 LYS A CA 1
ATOM 699 C C . LYS A 1 87 ? 39.199 -21.152 -26.372 1.00 54.34 87 LYS A C 1
ATOM 701 O O . LYS A 1 87 ? 39.886 -21.686 -25.504 1.00 54.34 87 LYS A O 1
ATOM 706 N N . VAL A 1 88 ? 38.922 -19.848 -26.360 1.00 58.97 88 VAL A N 1
ATOM 707 C CA . VAL A 1 88 ? 39.495 -18.919 -25.368 1.00 58.97 88 VAL A CA 1
ATOM 708 C C . VAL A 1 88 ? 38.869 -19.132 -23.985 1.00 58.97 88 VAL A C 1
ATOM 710 O O . VAL A 1 88 ? 39.576 -19.142 -22.978 1.00 58.97 88 VAL A O 1
ATOM 713 N N . GLN A 1 89 ? 37.562 -19.410 -23.924 1.00 53.78 89 GLN A N 1
ATOM 714 C CA . GLN A 1 89 ? 36.859 -19.602 -22.650 1.00 53.78 89 GLN A CA 1
ATOM 715 C C . GLN A 1 89 ? 37.249 -20.893 -21.910 1.00 53.78 89 GLN A C 1
ATOM 717 O O . GLN A 1 89 ? 37.299 -20.900 -20.681 1.00 53.78 89 GLN A O 1
ATOM 722 N N . TRP A 1 90 ? 37.564 -21.977 -22.630 1.00 51.34 90 TRP A N 1
ATOM 723 C CA . TRP A 1 90 ? 38.012 -23.223 -21.991 1.00 51.34 90 TRP A CA 1
ATOM 724 C C . TRP A 1 90 ? 39.407 -23.085 -21.378 1.00 51.34 90 TRP A C 1
ATOM 726 O O . TRP A 1 90 ? 39.654 -23.655 -20.321 1.00 51.34 90 TRP A O 1
ATOM 736 N N . LYS A 1 91 ? 40.287 -22.284 -21.994 1.00 49.12 91 LYS A N 1
ATOM 737 C CA . LYS A 1 91 ? 41.650 -22.056 -21.496 1.00 49.12 91 LYS A CA 1
ATOM 738 C C . LYS A 1 91 ? 41.686 -21.113 -20.285 1.00 49.12 91 LYS A C 1
ATOM 740 O O . LYS A 1 91 ? 42.445 -21.337 -19.354 1.00 49.12 91 LYS A O 1
ATOM 745 N N . ALA A 1 92 ? 40.807 -20.109 -20.245 1.00 52.62 92 ALA A N 1
ATOM 746 C CA . ALA A 1 92 ? 40.672 -19.224 -19.083 1.00 52.62 92 ALA A CA 1
ATOM 747 C C . ALA A 1 92 ? 40.053 -19.927 -17.858 1.00 52.62 92 ALA A C 1
ATOM 749 O O . ALA A 1 92 ? 40.333 -19.560 -16.721 1.00 52.62 92 ALA A O 1
ATOM 750 N N . LYS A 1 93 ? 39.223 -20.957 -18.073 1.00 52.56 93 LYS A N 1
ATOM 751 C CA . LYS A 1 93 ? 38.614 -21.737 -16.985 1.00 52.56 93 LYS A CA 1
ATOM 752 C C . LYS A 1 93 ? 39.574 -22.767 -16.369 1.00 52.56 93 LYS A C 1
ATOM 754 O O . LYS A 1 93 ? 39.328 -23.206 -15.250 1.00 52.56 93 LYS A O 1
ATOM 759 N N . SER A 1 94 ? 40.645 -23.149 -17.072 1.00 59.34 94 SER A N 1
ATOM 760 C CA . SER A 1 94 ? 41.640 -24.116 -16.585 1.00 59.34 94 SER A CA 1
ATOM 761 C C . SER A 1 94 ? 42.801 -23.493 -15.808 1.00 59.34 94 SER A C 1
ATOM 763 O O . SER A 1 94 ? 43.437 -24.207 -15.039 1.00 59.34 94 SER A O 1
ATOM 765 N N . ASP A 1 95 ? 43.052 -22.187 -15.952 1.00 58.12 95 ASP A N 1
ATOM 766 C CA . ASP A 1 95 ? 44.205 -21.516 -15.343 1.00 58.12 95 ASP A CA 1
ATOM 767 C C . ASP A 1 95 ? 43.769 -20.339 -14.441 1.00 58.12 95 ASP A C 1
ATOM 769 O O . ASP A 1 95 ? 43.551 -19.231 -14.927 1.00 58.12 95 ASP A O 1
ATOM 773 N N . PRO A 1 96 ? 43.677 -20.514 -13.105 1.00 57.31 96 PRO A N 1
ATOM 774 C CA . PRO A 1 96 ? 43.267 -19.461 -12.163 1.00 57.31 96 PRO A CA 1
ATOM 775 C C . PRO A 1 96 ? 44.339 -18.381 -11.909 1.00 57.31 96 PRO A C 1
ATOM 777 O O . PRO A 1 96 ? 44.249 -17.622 -10.945 1.00 57.31 96 PRO A O 1
ATOM 780 N N . LYS A 1 97 ? 45.383 -18.307 -12.738 1.00 61.34 97 LYS A N 1
ATOM 781 C CA . LYS A 1 97 ? 46.482 -17.347 -12.603 1.00 61.34 97 LYS A CA 1
ATOM 782 C C . LYS A 1 97 ? 46.795 -16.715 -13.954 1.00 61.34 97 LYS A C 1
ATOM 784 O O . LYS A 1 97 ? 47.800 -17.069 -14.550 1.00 61.34 97 LYS A O 1
ATOM 789 N N . LEU A 1 98 ? 45.996 -15.762 -14.427 1.00 55.28 98 LEU A N 1
ATOM 790 C CA . LEU A 1 98 ? 46.524 -14.777 -15.372 1.00 55.28 98 LEU A CA 1
ATOM 791 C C . LEU A 1 98 ? 45.863 -13.405 -15.150 1.00 55.28 98 LEU A C 1
ATOM 793 O O . LEU A 1 98 ? 44.633 -13.324 -15.129 1.00 55.28 98 LEU A O 1
ATOM 797 N N . PRO A 1 99 ? 46.657 -12.337 -14.945 1.00 48.72 99 PRO A N 1
ATOM 798 C CA . PRO A 1 99 ? 46.152 -10.980 -14.817 1.00 48.72 99 PRO A CA 1
ATOM 799 C C . PRO A 1 99 ? 45.607 -10.488 -16.159 1.00 48.72 99 PRO A C 1
ATOM 801 O O . PRO A 1 99 ? 46.115 -10.823 -17.228 1.00 48.72 99 PRO A O 1
ATOM 804 N N . ILE A 1 100 ? 44.550 -9.690 -16.071 1.00 51.91 100 ILE A N 1
ATOM 805 C CA . ILE A 1 100 ? 43.857 -9.061 -17.189 1.00 51.91 100 ILE A CA 1
ATOM 806 C C . ILE A 1 100 ? 44.833 -8.072 -17.851 1.00 51.91 100 ILE A C 1
ATOM 808 O O . ILE A 1 100 ? 45.034 -6.976 -17.336 1.00 51.91 100 ILE A O 1
ATOM 812 N N . LEU A 1 101 ? 45.463 -8.461 -18.962 1.00 47.88 101 LEU A N 1
ATOM 813 C CA . LEU A 1 101 ? 46.193 -7.539 -19.833 1.00 47.88 101 LEU A CA 1
ATOM 814 C C . LEU A 1 101 ? 45.240 -7.133 -20.964 1.00 47.88 101 LEU A C 1
ATOM 816 O O . LEU A 1 101 ? 44.990 -7.911 -21.884 1.00 47.88 101 LEU A O 1
ATOM 820 N N . ILE A 1 102 ? 44.630 -5.956 -20.821 1.00 57.34 102 ILE A N 1
ATOM 821 C CA . ILE A 1 102 ? 43.867 -5.290 -21.879 1.00 57.34 102 ILE A CA 1
ATOM 822 C C . ILE A 1 102 ? 44.865 -4.390 -22.594 1.00 57.34 102 ILE A C 1
ATOM 824 O O . ILE A 1 102 ? 45.127 -3.297 -22.115 1.00 57.34 102 ILE A O 1
ATOM 828 N N . ASP A 1 103 ? 45.412 -4.851 -23.708 1.00 60.53 103 ASP A N 1
ATOM 829 C CA . ASP A 1 103 ? 46.020 -3.982 -24.709 1.00 60.53 103 ASP A CA 1
ATOM 830 C C . ASP A 1 103 ? 45.736 -4.572 -26.095 1.00 60.53 103 ASP A C 1
ATOM 832 O O . ASP A 1 103 ? 45.551 -5.780 -26.243 1.00 60.53 103 ASP A O 1
ATOM 836 N N . ASP A 1 104 ? 45.673 -3.679 -27.079 1.00 51.22 104 ASP A N 1
ATOM 837 C CA . ASP A 1 104 ? 45.444 -3.898 -28.513 1.00 51.22 104 ASP A CA 1
ATOM 838 C C . ASP A 1 104 ? 43.984 -3.942 -29.000 1.00 51.22 104 ASP A C 1
ATOM 840 O O . ASP A 1 104 ? 43.469 -4.943 -29.499 1.00 51.22 104 ASP A O 1
ATOM 844 N N . ILE A 1 105 ? 43.345 -2.765 -28.980 1.00 48.31 105 ILE A N 1
ATOM 845 C CA . ILE A 1 105 ? 42.359 -2.383 -30.005 1.00 48.31 105 ILE A CA 1
ATOM 846 C C . ILE A 1 105 ? 43.078 -1.465 -31.013 1.00 48.31 105 ILE A C 1
ATOM 848 O O . ILE A 1 105 ? 43.377 -0.320 -30.660 1.00 48.31 105 ILE A O 1
ATOM 852 N N . PRO A 1 106 ? 43.366 -1.907 -32.252 1.00 58.84 106 PRO A N 1
ATOM 853 C CA . PRO A 1 106 ? 43.850 -1.012 -33.296 1.00 58.84 106 PRO A CA 1
ATOM 854 C C . PRO A 1 106 ? 42.700 -0.146 -33.833 1.00 58.84 106 PRO A C 1
ATOM 856 O O . PRO A 1 106 ? 41.576 -0.619 -34.010 1.00 58.84 106 PRO A O 1
ATOM 859 N N . ARG A 1 107 ? 43.008 1.137 -34.038 1.00 60.66 107 ARG A N 1
ATOM 860 C CA . ARG A 1 107 ? 42.117 2.183 -34.552 1.00 60.66 107 ARG A CA 1
ATOM 861 C C . ARG A 1 107 ? 42.161 2.237 -36.078 1.00 60.66 107 ARG A C 1
ATOM 863 O O . ARG A 1 107 ? 43.264 2.021 -36.626 1.00 60.66 107 ARG A O 1
#

pLDDT: mean 73.51, std 14.17, range [47.88, 97.0]

Sequence (107 aa):
MKCPMCQQETSAASKFCEFCGAELDRDFDYLSAELVRETEEEKIRKIEEEAQGYLAFSIFLLIPSLIIYYVIPRPPKLDDAPSFVRKVQWKAKSDPKLPILIDDIPR

Radius of gyration: 38.27 Å; chains: 1; bounding box: 80×30×79 Å

Foldseek 3Di:
DADPPPRDDDDPPDQARPPPRHGDDDPVVVVVVVVVVVVVVVVVVVVVVVVVVVVVVVVVVVVVVVVCVVPPPDPPDCVPDPVVVVVVVVVCVVDPDDDDDDDDDDD